Protein AF-A0A3E1EP42-F1 (afdb_monomer_lite)

Structure (mmCIF, N/CA/C/O backbone):
data_AF-A0A3E1EP42-F1
#
_entry.id   AF-A0A3E1EP42-F1
#
loop_
_atom_site.group_PDB
_atom_site.id
_atom_site.type_symbol
_atom_site.label_atom_id
_atom_site.label_alt_id
_atom_site.label_comp_id
_atom_site.label_asym_id
_atom_site.label_entity_id
_atom_site.label_seq_id
_atom_site.pdbx_PDB_ins_code
_atom_site.Cartn_x
_atom_site.Cartn_y
_atom_site.Cartn_z
_atom_site.occupancy
_atom_site.B_iso_or_equiv
_atom_site.auth_seq_id
_atom_site.auth_comp_id
_atom_site.auth_asym_id
_atom_site.auth_atom_id
_atom_site.pdbx_PDB_model_num
ATOM 1 N N . MET A 1 1 ? 51.035 -7.560 15.049 1.00 46.16 1 MET A N 1
ATOM 2 C CA . MET A 1 1 ? 50.254 -6.304 15.004 1.00 46.16 1 MET A CA 1
ATOM 3 C C . MET A 1 1 ? 48.842 -6.643 14.550 1.00 46.16 1 MET A C 1
ATOM 5 O O . MET A 1 1 ? 48.603 -6.719 13.354 1.00 46.16 1 MET A O 1
ATOM 9 N N . ALA A 1 2 ? 47.944 -6.946 15.488 1.00 42.19 2 ALA A N 1
ATOM 10 C CA . ALA A 1 2 ? 46.534 -7.209 15.201 1.00 42.19 2 ALA A CA 1
ATOM 11 C C . ALA A 1 2 ? 45.742 -5.931 15.512 1.00 42.19 2 ALA A C 1
ATOM 13 O O . ALA A 1 2 ? 45.919 -5.364 16.587 1.00 42.19 2 ALA A O 1
ATOM 14 N N . ARG A 1 3 ? 44.945 -5.440 14.558 1.00 44.75 3 ARG A N 1
ATOM 15 C CA .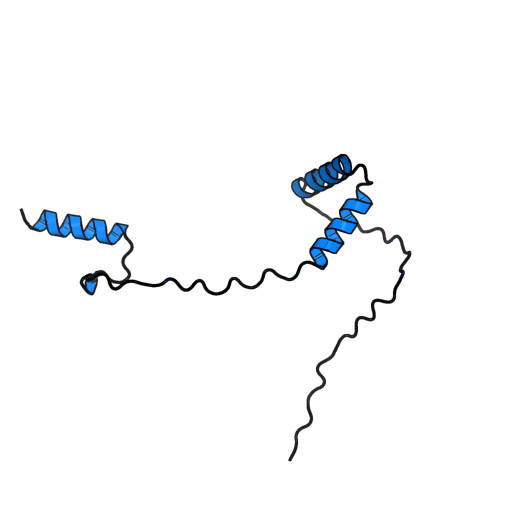 ARG A 1 3 ? 44.018 -4.320 14.765 1.00 44.75 3 ARG A CA 1
ATOM 16 C C . ARG A 1 3 ? 42.643 -4.892 15.101 1.00 44.75 3 ARG A C 1
ATOM 18 O O . ARG A 1 3 ? 42.154 -5.756 14.381 1.00 44.75 3 ARG A O 1
ATOM 25 N N . GLU A 1 4 ? 42.090 -4.428 16.215 1.00 49.03 4 GLU A N 1
ATOM 26 C CA . GLU A 1 4 ? 40.795 -4.821 16.772 1.00 49.03 4 GLU A CA 1
ATOM 27 C C . GLU A 1 4 ? 39.629 -4.482 15.824 1.00 49.03 4 GLU A C 1
ATOM 29 O O . GLU A 1 4 ? 39.695 -3.474 15.110 1.00 49.03 4 GLU A O 1
ATOM 34 N N . PRO A 1 5 ? 38.556 -5.292 15.797 1.00 52.59 5 PRO A N 1
ATOM 35 C CA . PRO A 1 5 ? 37.362 -4.971 15.030 1.00 52.59 5 PRO A CA 1
ATOM 36 C C . PRO A 1 5 ? 36.562 -3.832 15.685 1.00 52.59 5 PRO A C 1
ATOM 38 O O . PRO A 1 5 ? 36.343 -3.800 16.893 1.00 52.59 5 PRO A O 1
ATOM 41 N N . VAL A 1 6 ? 36.112 -2.904 14.840 1.00 61.44 6 VAL A N 1
ATOM 42 C CA . VAL A 1 6 ? 35.252 -1.754 15.161 1.00 61.44 6 VAL A CA 1
ATOM 43 C C . VAL A 1 6 ? 33.861 -2.247 15.596 1.00 61.44 6 VAL A C 1
ATOM 45 O O . VAL A 1 6 ? 33.319 -3.136 14.931 1.00 61.44 6 VAL A O 1
ATOM 48 N N . PRO A 1 7 ? 33.238 -1.690 16.656 1.00 45.75 7 PRO A N 1
ATOM 49 C CA . PRO A 1 7 ? 31.903 -2.104 17.072 1.00 45.75 7 PRO A CA 1
ATOM 50 C C . PRO A 1 7 ? 30.880 -1.726 15.996 1.00 45.75 7 PRO A C 1
ATOM 52 O O . PRO A 1 7 ? 30.577 -0.555 15.774 1.00 45.75 7 PRO A O 1
ATOM 55 N N . THR A 1 8 ? 30.343 -2.738 15.315 1.00 49.84 8 THR A N 1
ATOM 56 C CA . THR A 1 8 ? 29.126 -2.594 14.515 1.00 49.84 8 THR A CA 1
ATOM 57 C C . THR A 1 8 ? 27.980 -2.549 15.509 1.00 49.84 8 THR A C 1
ATOM 59 O O . THR A 1 8 ? 27.687 -3.555 16.148 1.00 49.84 8 THR A O 1
ATOM 62 N N . GLY A 1 9 ? 27.401 -1.366 15.710 1.00 41.97 9 GLY A N 1
ATOM 63 C CA . GLY A 1 9 ? 26.262 -1.192 16.602 1.00 41.97 9 GLY A CA 1
ATOM 64 C C . GLY A 1 9 ? 25.102 -2.073 16.152 1.00 41.97 9 GLY A C 1
ATOM 65 O O . GLY A 1 9 ? 24.426 -1.759 15.176 1.00 41.97 9 GLY A O 1
ATOM 66 N N . SER A 1 10 ? 24.883 -3.179 16.855 1.00 43.03 10 SER A N 1
ATOM 67 C CA . SER A 1 10 ? 23.627 -3.909 16.829 1.00 43.03 10 SER A CA 1
ATOM 68 C C . SER A 1 10 ? 22.640 -3.123 17.681 1.00 43.03 10 SER A C 1
ATOM 70 O O . SER A 1 10 ? 22.784 -3.025 18.900 1.00 43.03 10 SER A O 1
ATOM 72 N N . VAL A 1 11 ? 21.650 -2.510 17.036 1.00 39.09 11 VAL A N 1
ATOM 73 C CA . VAL A 1 11 ? 20.476 -2.025 17.756 1.00 39.09 11 VAL A CA 1
ATOM 74 C C . VAL A 1 11 ? 19.622 -3.257 18.028 1.00 39.09 11 VAL A C 1
ATOM 76 O O . VAL A 1 11 ? 18.834 -3.673 17.181 1.00 39.09 11 VAL A O 1
ATOM 79 N N . ASP A 1 12 ? 19.831 -3.875 19.187 1.00 30.64 12 ASP A N 1
ATOM 80 C CA . ASP A 1 12 ? 18.884 -4.831 19.750 1.00 30.64 12 ASP A CA 1
ATOM 81 C C . ASP A 1 12 ? 17.597 -4.068 20.080 1.00 30.64 12 ASP A C 1
ATOM 83 O O . ASP A 1 12 ? 17.439 -3.470 21.145 1.00 30.64 12 ASP A O 1
ATOM 87 N N . LEU A 1 13 ? 16.675 -4.036 19.120 1.00 33.25 13 LEU A N 1
ATOM 88 C CA . LEU A 1 13 ? 15.290 -3.674 19.380 1.00 33.25 13 LEU A CA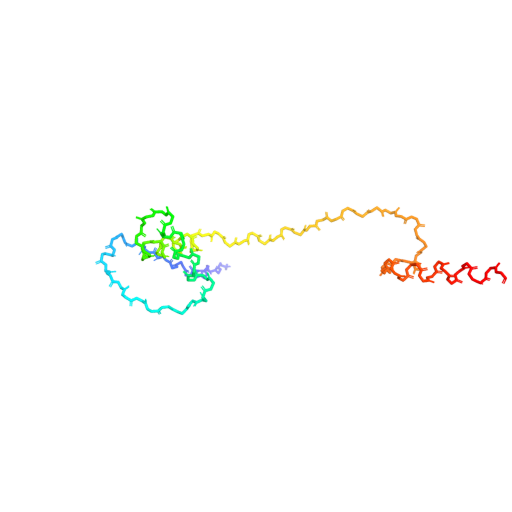 1
ATOM 89 C C . LEU A 1 13 ? 14.638 -4.869 20.069 1.00 33.25 13 LEU A C 1
ATOM 91 O O . LEU A 1 13 ? 14.035 -5.735 19.437 1.00 33.25 13 LEU A O 1
ATOM 95 N N . ILE A 1 14 ? 14.784 -4.900 21.392 1.00 35.62 14 ILE A N 1
ATOM 96 C CA . ILE A 1 14 ? 13.923 -5.682 22.270 1.00 35.62 14 ILE A CA 1
ATOM 97 C C . ILE A 1 14 ? 12.515 -5.104 22.093 1.00 35.62 14 ILE A C 1
ATOM 99 O O . ILE A 1 14 ? 12.153 -4.096 22.700 1.00 35.62 14 ILE A O 1
ATOM 103 N N . PHE A 1 15 ? 11.733 -5.707 21.199 1.00 35.03 15 PHE A N 1
ATOM 104 C CA . PHE A 1 15 ? 10.292 -5.504 21.148 1.00 35.03 15 PHE A CA 1
ATOM 105 C C . PHE A 1 15 ? 9.698 -6.258 22.328 1.00 35.03 15 PHE A C 1
ATOM 107 O O . PHE A 1 15 ? 9.289 -7.414 22.215 1.00 35.03 15 PHE A O 1
ATOM 114 N N . ASP A 1 16 ? 9.731 -5.600 23.483 1.00 33.03 16 ASP A N 1
ATOM 115 C CA . ASP A 1 16 ? 9.024 -6.072 24.656 1.00 33.03 16 ASP A CA 1
ATOM 116 C C . ASP A 1 16 ? 7.526 -6.151 24.334 1.00 33.03 16 ASP A C 1
ATOM 118 O O . ASP A 1 16 ? 6.922 -5.258 23.727 1.00 33.03 16 ASP A O 1
ATOM 122 N N . LEU A 1 17 ? 6.971 -7.307 24.670 1.00 46.56 17 LEU A N 1
ATOM 123 C CA . LEU A 1 17 ? 5.614 -7.730 24.386 1.00 46.56 17 LEU A CA 1
ATOM 124 C C . LEU A 1 17 ? 4.605 -6.868 25.170 1.00 46.56 17 LEU A C 1
ATOM 126 O O . LEU A 1 17 ? 4.796 -6.587 26.346 1.00 46.56 17 LEU A O 1
ATOM 130 N N . HIS A 1 18 ? 3.465 -6.575 24.534 1.00 46.19 18 HIS A N 1
ATOM 131 C CA . HIS A 1 18 ? 2.255 -5.960 25.109 1.00 46.19 18 HIS A CA 1
ATOM 132 C C . HIS A 1 18 ? 2.366 -4.488 25.537 1.00 46.19 18 HIS A C 1
ATOM 134 O O . HIS A 1 18 ? 2.309 -4.147 26.716 1.00 46.19 18 HIS A O 1
ATOM 140 N N . HIS A 1 19 ? 2.374 -3.585 24.554 1.00 44.41 19 HIS A N 1
ATOM 141 C CA . HIS A 1 19 ? 1.957 -2.204 24.788 1.00 44.41 19 HIS A CA 1
ATOM 142 C C . HIS A 1 19 ? 0.448 -2.083 24.522 1.00 44.41 19 HIS A C 1
ATOM 144 O O . HIS A 1 19 ? 0.020 -1.804 23.403 1.00 44.41 19 HIS A O 1
ATOM 150 N N . ASP A 1 20 ? -0.362 -2.303 25.560 1.00 48.81 20 ASP A N 1
ATOM 151 C CA . ASP A 1 20 ? -1.782 -1.911 25.609 1.00 48.81 20 ASP A CA 1
ATOM 152 C C . ASP A 1 20 ? -1.881 -0.381 25.785 1.00 48.81 20 ASP A C 1
ATOM 154 O O . ASP A 1 20 ? -2.473 0.141 26.724 1.00 48.81 20 ASP A O 1
ATOM 158 N N . ALA A 1 21 ? -1.188 0.370 24.925 1.00 51.66 21 ALA A N 1
ATOM 159 C CA . ALA A 1 21 ? -1.345 1.811 24.850 1.00 51.66 21 ALA A CA 1
ATOM 160 C C . ALA A 1 21 ? -2.014 2.144 23.527 1.00 51.66 21 ALA A C 1
ATOM 162 O O . ALA A 1 21 ? -1.443 1.998 22.442 1.00 51.66 21 ALA A O 1
ATOM 163 N N . ASP A 1 22 ? -3.250 2.611 23.639 1.00 66.56 22 ASP A N 1
ATOM 164 C CA . ASP A 1 22 ? -3.995 3.212 22.549 1.00 66.56 22 ASP A CA 1
A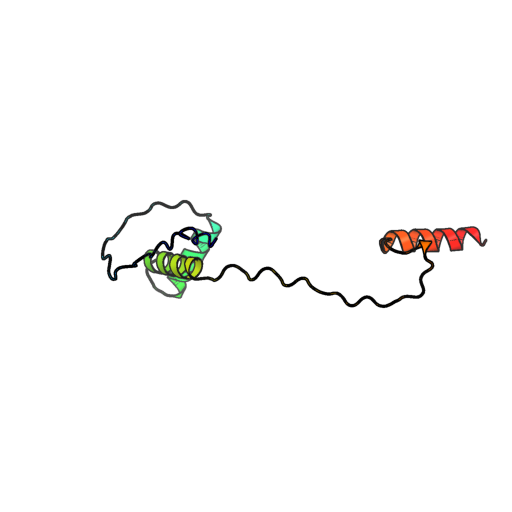TOM 165 C C . ASP A 1 22 ? -3.337 4.543 22.164 1.00 66.56 22 ASP A C 1
ATOM 167 O O . ASP A 1 22 ? -3.718 5.618 22.628 1.00 66.56 22 ASP A O 1
ATOM 171 N N . VAL A 1 23 ? -2.279 4.488 21.357 1.00 75.75 23 VAL A N 1
ATOM 172 C CA . VAL A 1 23 ? -1.651 5.705 20.846 1.00 75.75 23 VAL A CA 1
ATOM 173 C C . VAL A 1 23 ? -2.504 6.232 19.698 1.00 75.75 23 VAL A C 1
ATOM 175 O O . VAL A 1 23 ? -2.638 5.603 18.647 1.00 75.75 23 VAL A O 1
ATOM 178 N N . ARG A 1 24 ? -3.083 7.420 19.888 1.00 80.31 24 ARG A N 1
ATOM 179 C CA . ARG A 1 24 ? -3.809 8.122 18.830 1.00 80.31 24 ARG A CA 1
ATOM 180 C C . ARG A 1 24 ? -2.817 8.771 17.870 1.00 80.31 24 ARG A C 1
ATOM 182 O O . ARG A 1 24 ? -2.190 9.775 18.201 1.00 80.31 24 ARG A O 1
ATOM 189 N N . THR A 1 25 ? -2.739 8.244 16.655 1.00 83.44 25 THR A N 1
ATOM 190 C CA . THR A 1 25 ? -1.924 8.817 15.578 1.00 83.44 25 THR A CA 1
ATOM 191 C C . THR A 1 25 ? -2.819 9.428 14.504 1.00 83.44 25 THR A C 1
ATOM 193 O O . THR A 1 25 ? -3.754 8.789 14.024 1.00 83.44 25 THR A O 1
ATOM 196 N N . THR A 1 26 ? -2.523 10.665 14.105 1.00 88.62 26 THR A N 1
ATOM 197 C CA . THR A 1 26 ? -3.115 11.282 12.912 1.00 88.62 26 THR A CA 1
ATOM 198 C C . THR A 1 26 ? -2.154 11.078 11.751 1.00 88.62 26 THR A C 1
ATOM 200 O O . THR A 1 26 ? -1.017 11.538 11.807 1.00 88.62 26 THR A O 1
ATOM 203 N N . ILE A 1 27 ? -2.609 10.398 10.704 1.00 87.31 27 ILE A N 1
ATOM 204 C CA . ILE A 1 27 ? -1.844 10.174 9.476 1.00 87.31 27 ILE A CA 1
ATOM 205 C C . ILE A 1 27 ? -2.577 10.814 8.301 1.00 87.31 27 ILE A C 1
ATOM 207 O O . ILE A 1 27 ? -3.807 10.839 8.275 1.00 87.31 27 ILE A O 1
ATOM 211 N N . ASN A 1 28 ? -1.824 11.328 7.333 1.00 92.94 28 ASN A N 1
ATOM 212 C CA . ASN A 1 28 ? -2.384 11.800 6.073 1.00 92.94 28 ASN A CA 1
ATOM 213 C C . ASN A 1 28 ? -2.250 10.682 5.031 1.00 92.94 28 ASN A C 1
ATOM 215 O O . ASN A 1 28 ? -1.162 10.132 4.862 1.00 92.94 28 ASN A O 1
ATOM 219 N N . ILE A 1 29 ? -3.349 10.320 4.373 1.00 92.25 29 ILE A N 1
ATOM 220 C CA . ILE A 1 29 ? -3.402 9.260 3.360 1.00 92.25 29 ILE A CA 1
ATOM 221 C C . ILE A 1 29 ? -4.227 9.740 2.170 1.00 92.25 29 ILE A C 1
ATOM 223 O O . ILE A 1 29 ? -5.093 10.598 2.318 1.00 92.25 29 ILE A O 1
ATOM 227 N N . SER A 1 30 ? -3.973 9.178 0.990 1.00 95.31 30 SER A N 1
ATOM 228 C CA . SER A 1 30 ? -4.752 9.520 -0.200 1.00 95.31 30 SER A CA 1
ATOM 229 C C . SER A 1 30 ? -6.195 9.015 -0.098 1.00 95.31 30 SER A C 1
ATOM 231 O O . SER A 1 30 ? -6.466 7.969 0.501 1.00 95.31 30 SER A O 1
ATOM 233 N N . ASP A 1 31 ? -7.122 9.719 -0.753 1.00 93.38 31 ASP A N 1
ATOM 234 C CA . ASP A 1 31 ? -8.538 9.331 -0.813 1.00 93.38 31 ASP A CA 1
ATOM 235 C C . ASP A 1 31 ? -8.750 7.934 -1.411 1.00 93.38 31 ASP A C 1
ATOM 237 O O . ASP A 1 31 ? -9.669 7.211 -1.014 1.00 93.38 31 ASP A O 1
ATOM 241 N N . ALA A 1 32 ? -7.877 7.527 -2.336 1.00 94.44 32 ALA A N 1
ATOM 242 C CA . ALA A 1 32 ? -7.902 6.197 -2.934 1.00 94.44 32 ALA A CA 1
ATOM 243 C C . ALA A 1 32 ? -7.645 5.103 -1.883 1.00 94.44 32 ALA A C 1
ATOM 245 O O . ALA A 1 32 ? -8.441 4.172 -1.760 1.00 94.44 32 ALA A O 1
ATOM 246 N N . ILE A 1 33 ? -6.592 5.257 -1.071 1.00 94.00 33 ILE A N 1
ATOM 247 C CA . ILE A 1 33 ? -6.249 4.306 -0.001 1.00 94.00 33 ILE A CA 1
ATOM 248 C C . ILE A 1 33 ? -7.339 4.303 1.073 1.00 94.00 33 ILE A C 1
ATOM 250 O O . ILE A 1 33 ? -7.753 3.241 1.538 1.00 94.00 33 ILE A O 1
ATOM 254 N N . LEU A 1 34 ? -7.846 5.481 1.449 1.00 94.00 34 LEU A N 1
ATOM 255 C CA . LEU A 1 34 ? -8.938 5.591 2.414 1.00 94.00 34 LEU A CA 1
ATOM 256 C C . LEU A 1 34 ? -10.183 4.827 1.939 1.00 94.00 34 LEU A C 1
ATOM 258 O O . LEU A 1 34 ? -10.780 4.076 2.714 1.00 94.00 34 LEU A O 1
ATOM 262 N N . SER A 1 35 ? -10.562 4.996 0.672 1.00 95.25 35 SER A N 1
ATOM 263 C CA . SER A 1 35 ? -11.718 4.322 0.074 1.00 95.25 35 SER A CA 1
ATOM 264 C C . SER A 1 35 ? -11.542 2.806 0.062 1.00 95.25 35 SER A C 1
ATOM 266 O O . SER A 1 35 ? -12.448 2.075 0.464 1.00 95.25 35 SER A O 1
ATOM 268 N N . GLU A 1 36 ? -10.355 2.329 -0.312 1.00 96.00 36 GLU A N 1
ATOM 269 C CA . GLU A 1 36 ? -10.038 0.903 -0.327 1.00 96.00 36 GLU A CA 1
ATOM 270 C C . GLU A 1 36 ? -10.078 0.286 1.079 1.00 96.00 36 GLU A C 1
ATOM 272 O O . GLU A 1 36 ? -10.687 -0.765 1.285 1.00 96.00 36 GLU A O 1
ATOM 277 N N . LEU A 1 37 ? -9.490 0.949 2.077 1.00 95.00 37 LEU A N 1
ATOM 278 C CA . LEU A 1 37 ? -9.506 0.473 3.461 1.00 95.00 37 LEU A CA 1
ATOM 279 C C . LEU A 1 37 ? -10.928 0.415 4.035 1.00 95.00 37 LEU A C 1
ATOM 281 O O . LEU A 1 37 ? -11.271 -0.536 4.742 1.00 95.00 37 LEU A O 1
ATOM 285 N N . ARG A 1 38 ? -11.780 1.399 3.713 1.00 94.44 38 ARG A N 1
ATOM 286 C CA . ARG A 1 38 ? -13.198 1.391 4.115 1.00 94.44 38 ARG A CA 1
ATOM 287 C C . ARG A 1 38 ? -13.961 0.251 3.456 1.00 94.44 38 ARG A C 1
ATOM 289 O O . ARG A 1 38 ? -14.759 -0.406 4.125 1.00 94.44 38 ARG A O 1
ATOM 296 N N . GLU A 1 39 ? -13.692 -0.015 2.183 1.00 96.81 39 GLU A N 1
ATOM 297 C CA . GLU A 1 39 ? -14.308 -1.131 1.475 1.00 96.81 39 GLU A CA 1
ATOM 298 C C . GLU A 1 39 ? -13.884 -2.478 2.071 1.00 96.81 39 GLU A C 1
ATOM 300 O O . GLU A 1 39 ? -14.736 -3.311 2.384 1.00 96.81 39 GLU A O 1
ATOM 305 N N . ARG A 1 40 ? -12.588 -2.665 2.345 1.00 95.12 40 ARG A N 1
ATOM 306 C CA . ARG A 1 40 ? -12.067 -3.866 3.019 1.00 95.12 40 ARG A CA 1
ATOM 307 C C . ARG A 1 40 ? -12.691 -4.065 4.405 1.00 95.12 40 ARG A C 1
ATOM 309 O O . ARG A 1 40 ? -13.048 -5.189 4.759 1.00 95.12 40 ARG A O 1
ATOM 316 N N . ALA A 1 41 ? -12.877 -2.991 5.172 1.00 96.06 41 ALA A N 1
ATOM 317 C CA . ALA A 1 41 ? -13.563 -3.036 6.465 1.00 96.06 41 ALA A CA 1
ATOM 318 C C . ALA A 1 41 ? -15.029 -3.463 6.340 1.00 96.06 41 ALA A C 1
ATOM 320 O O . ALA A 1 41 ? -15.487 -4.327 7.093 1.00 96.06 41 ALA A O 1
ATOM 321 N N . ARG A 1 42 ? -15.745 -2.935 5.340 1.00 95.81 42 ARG A N 1
ATOM 322 C CA . ARG A 1 42 ? -17.130 -3.318 5.040 1.00 95.81 42 ARG A CA 1
ATOM 323 C C . ARG A 1 42 ? -17.241 -4.793 4.651 1.00 95.81 42 ARG A C 1
ATOM 325 O O . ARG A 1 42 ? -18.087 -5.498 5.197 1.00 95.81 42 ARG A O 1
ATOM 332 N N . GLN A 1 43 ? -16.370 -5.267 3.761 1.00 96.50 43 GLN A N 1
ATOM 333 C CA . GLN A 1 43 ? -16.354 -6.659 3.297 1.00 96.50 43 GLN A CA 1
ATOM 334 C C . GLN A 1 43 ? -16.060 -7.642 4.432 1.00 96.50 43 GLN A C 1
ATOM 336 O O . GLN A 1 43 ? -16.723 -8.671 4.549 1.00 96.50 43 GLN A O 1
ATOM 341 N N . ARG A 1 44 ? -15.103 -7.306 5.305 1.00 93.69 44 ARG A N 1
ATOM 342 C CA . ARG A 1 44 ? -14.719 -8.145 6.449 1.00 93.69 44 ARG A CA 1
ATOM 343 C C . ARG A 1 44 ? -15.613 -7.961 7.678 1.00 93.69 44 ARG A C 1
ATOM 345 O O . ARG A 1 44 ? -15.438 -8.695 8.643 1.00 93.69 44 ARG A O 1
ATOM 352 N N . ARG A 1 45 ? -16.555 -7.005 7.657 1.00 94.94 45 ARG A N 1
ATOM 353 C CA . ARG A 1 45 ? -17.420 -6.617 8.792 1.00 94.94 45 ARG A CA 1
ATOM 354 C C . ARG A 1 45 ? -16.632 -6.337 10.078 1.00 94.94 45 ARG A C 1
ATOM 356 O O . ARG A 1 45 ? -17.064 -6.688 11.171 1.00 94.94 45 ARG A O 1
ATOM 363 N N . ARG A 1 46 ? -15.468 -5.707 9.932 1.00 94.81 46 ARG A N 1
ATOM 364 C CA . ARG A 1 46 ? -14.558 -5.355 11.030 1.00 94.81 46 ARG A CA 1
ATOM 365 C C . ARG A 1 46 ? -14.401 -3.840 11.116 1.00 94.81 46 ARG A C 1
ATOM 367 O O . ARG A 1 46 ? -14.575 -3.158 10.103 1.00 94.81 46 ARG A O 1
ATOM 374 N N . PRO A 1 47 ? -14.090 -3.286 12.296 1.00 92.44 47 PRO A N 1
ATOM 375 C CA . PRO A 1 47 ? -13.923 -1.849 12.436 1.00 92.44 47 PRO A CA 1
ATOM 376 C C . PRO A 1 47 ? -12.740 -1.356 11.595 1.00 92.44 47 PRO A C 1
ATOM 378 O O . PRO A 1 47 ? -11.690 -1.993 11.517 1.00 92.44 47 PRO A O 1
ATOM 381 N N . PHE A 1 48 ? -12.906 -0.180 10.985 1.00 89.75 48 PHE A N 1
ATOM 382 C CA . PHE A 1 48 ? -11.906 0.434 10.105 1.00 89.75 48 PHE A CA 1
ATOM 383 C C . PHE A 1 48 ? -10.514 0.514 10.747 1.00 89.75 48 PHE A C 1
ATOM 385 O O . PHE A 1 48 ? -9.516 0.239 10.090 1.00 89.75 48 PHE A O 1
ATOM 392 N N . ARG A 1 49 ? -10.457 0.840 12.044 1.00 89.62 49 ARG A N 1
ATOM 393 C CA . ARG A 1 49 ? -9.211 0.933 12.810 1.00 89.62 49 ARG A CA 1
ATOM 394 C C . ARG A 1 49 ? -8.424 -0.379 12.812 1.00 89.62 49 ARG A C 1
ATOM 396 O O . ARG A 1 49 ? -7.219 -0.349 12.591 1.00 89.62 49 ARG A O 1
ATOM 403 N N . GLU A 1 50 ? -9.090 -1.509 13.041 1.00 90.75 50 GLU A N 1
ATOM 404 C CA . GLU A 1 50 ? -8.426 -2.815 13.038 1.00 90.75 50 GLU A CA 1
ATOM 405 C C . GLU A 1 50 ? -7.852 -3.142 11.661 1.00 90.75 50 GLU A C 1
ATOM 407 O O . GLU A 1 50 ? -6.718 -3.595 11.562 1.00 90.75 50 GLU A O 1
ATOM 412 N N . ILE A 1 51 ? -8.612 -2.869 10.595 1.00 93.44 51 ILE A N 1
ATOM 413 C CA . ILE A 1 51 ? -8.153 -3.094 9.220 1.00 93.44 51 ILE A CA 1
ATOM 414 C C . ILE A 1 51 ? -6.970 -2.192 8.875 1.00 93.44 51 ILE A C 1
ATOM 416 O O . ILE A 1 51 ? -6.023 -2.650 8.237 1.00 93.44 51 ILE A O 1
ATOM 420 N N . LEU A 1 52 ? -7.001 -0.928 9.301 1.00 91.38 52 LEU A N 1
ATOM 421 C CA . LEU A 1 52 ? -5.890 0.002 9.121 1.00 91.38 52 LEU A CA 1
ATOM 422 C C . LEU A 1 52 ? -4.632 -0.511 9.833 1.00 91.38 52 LEU A C 1
ATOM 424 O O . LEU A 1 52 ? -3.574 -0.587 9.214 1.00 91.38 52 LEU A O 1
ATOM 428 N N . GLN A 1 53 ? -4.752 -0.904 11.101 1.00 90.94 53 GLN A N 1
ATOM 429 C CA . GLN A 1 53 ? -3.631 -1.407 11.891 1.00 90.94 53 GLN A CA 1
ATOM 430 C C . GLN A 1 53 ? -3.055 -2.705 11.312 1.00 90.94 53 GLN A C 1
ATOM 432 O O . GLN A 1 53 ? -1.844 -2.800 11.132 1.00 90.94 53 GLN A O 1
ATOM 437 N N . GLU A 1 54 ? -3.910 -3.664 10.947 1.00 91.75 54 GLU A N 1
ATOM 438 C CA . GLU A 1 54 ? -3.508 -4.903 10.269 1.00 91.75 54 GLU A CA 1
ATOM 439 C C . GLU A 1 54 ? -2.782 -4.598 8.951 1.00 91.75 54 GLU A C 1
ATOM 441 O O . GLU A 1 54 ? -1.723 -5.155 8.675 1.00 91.75 54 GLU A O 1
ATOM 446 N N . THR A 1 55 ? -3.307 -3.667 8.150 1.00 93.38 55 THR A N 1
ATOM 447 C CA . THR A 1 55 ? -2.698 -3.300 6.863 1.00 93.38 55 THR A CA 1
ATOM 448 C C . THR A 1 55 ? -1.324 -2.660 7.055 1.00 93.38 55 THR A C 1
ATOM 450 O O . THR A 1 55 ? -0.395 -2.989 6.320 1.00 93.38 55 THR A O 1
ATOM 453 N N . ILE A 1 56 ? -1.168 -1.785 8.054 1.00 91.69 56 ILE A N 1
ATOM 454 C CA . ILE A 1 56 ? 0.129 -1.187 8.394 1.00 91.69 56 ILE A CA 1
ATOM 455 C C . ILE A 1 56 ? 1.112 -2.272 8.847 1.00 91.69 56 ILE A C 1
ATOM 457 O O . ILE A 1 56 ? 2.240 -2.301 8.368 1.00 91.69 56 ILE A O 1
ATOM 461 N N . GLN A 1 57 ? 0.690 -3.196 9.713 1.00 90.38 57 GLN A N 1
ATOM 462 C CA . GLN A 1 57 ? 1.540 -4.298 10.177 1.00 90.38 57 GLN A CA 1
ATOM 463 C C . GLN A 1 57 ? 2.011 -5.190 9.024 1.00 90.38 57 GLN A C 1
ATOM 465 O O . GLN A 1 57 ? 3.194 -5.523 8.953 1.00 90.38 57 GLN A O 1
ATOM 470 N N . LEU A 1 58 ? 1.113 -5.529 8.094 1.00 90.81 58 LEU A N 1
ATOM 471 C CA . LEU A 1 58 ? 1.447 -6.293 6.891 1.00 90.81 58 LEU A CA 1
ATOM 472 C C . LEU A 1 58 ? 2.418 -5.529 5.985 1.00 90.81 58 LEU A C 1
ATOM 474 O O . LEU A 1 58 ? 3.379 -6.115 5.497 1.00 90.81 58 LEU A O 1
ATOM 478 N N . GLY A 1 59 ? 2.200 -4.226 5.791 1.00 89.56 59 GLY A N 1
ATOM 479 C CA . GLY A 1 59 ? 3.082 -3.376 4.990 1.00 89.56 59 GLY A CA 1
ATOM 480 C C . GLY A 1 59 ? 4.481 -3.223 5.590 1.00 89.56 59 GLY A C 1
ATOM 481 O O . GLY A 1 59 ? 5.459 -3.233 4.852 1.00 89.56 59 GLY A O 1
ATOM 482 N N . LEU A 1 60 ? 4.587 -3.137 6.919 1.00 89.44 60 LEU A N 1
ATOM 483 C CA . LEU A 1 60 ? 5.870 -3.058 7.628 1.00 89.44 60 LEU A CA 1
ATOM 484 C C . LEU A 1 60 ? 6.604 -4.403 7.690 1.00 89.44 60 LEU A C 1
ATOM 486 O O . LEU A 1 60 ? 7.826 -4.426 7.786 1.00 89.44 60 LEU A O 1
ATOM 490 N N . SER A 1 61 ? 5.863 -5.511 7.642 1.00 88.75 61 SER A N 1
ATOM 491 C CA . SER A 1 61 ? 6.420 -6.870 7.657 1.00 88.75 61 SER A CA 1
ATOM 492 C C . SER A 1 61 ? 6.771 -7.382 6.259 1.00 88.75 61 SER A C 1
ATOM 494 O O . SER A 1 61 ? 7.421 -8.420 6.131 1.00 88.75 61 SER A O 1
ATOM 496 N N . ALA A 1 62 ? 6.327 -6.693 5.204 1.00 86.31 62 ALA A N 1
ATOM 497 C CA . ALA A 1 62 ? 6.647 -7.062 3.838 1.00 86.31 62 ALA A CA 1
ATOM 498 C C . ALA A 1 62 ? 8.162 -6.908 3.617 1.00 86.31 62 ALA A C 1
ATOM 500 O O . ALA A 1 62 ? 8.699 -5.817 3.833 1.00 86.31 62 ALA A O 1
ATOM 501 N N . PRO A 1 63 ? 8.873 -7.970 3.186 1.00 80.81 63 PRO A N 1
ATOM 502 C CA . PRO A 1 63 ? 10.261 -7.817 2.791 1.00 80.81 63 PRO A CA 1
ATOM 503 C C . PRO A 1 63 ? 10.331 -6.789 1.653 1.00 80.81 63 PRO A C 1
ATOM 505 O O . PRO A 1 63 ? 9.410 -6.736 0.827 1.00 80.81 63 PRO A O 1
ATOM 508 N N . PRO A 1 64 ? 11.397 -5.969 1.588 1.00 76.88 64 PRO A N 1
ATOM 509 C CA . PRO A 1 64 ? 11.569 -5.059 0.467 1.00 76.88 64 PRO A CA 1
ATOM 510 C C . PRO A 1 64 ? 11.487 -5.872 -0.829 1.00 76.88 64 PRO A C 1
ATOM 512 O O . PRO A 1 64 ? 11.965 -7.015 -0.845 1.00 76.88 64 PRO A O 1
ATOM 515 N N . PRO A 1 65 ? 10.874 -5.326 -1.898 1.00 73.94 65 PRO A N 1
ATOM 516 C CA . PRO A 1 65 ? 10.829 -6.023 -3.173 1.00 73.94 65 PRO A CA 1
ATOM 517 C C . PRO A 1 65 ? 12.255 -6.452 -3.505 1.00 73.94 65 PRO A C 1
ATOM 519 O O . PRO A 1 65 ? 13.172 -5.626 -3.498 1.00 73.94 65 PRO A O 1
ATOM 522 N N . SER A 1 66 ? 12.456 -7.761 -3.689 1.00 71.44 66 SER A N 1
ATOM 523 C CA . SER A 1 66 ? 13.765 -8.286 -4.056 1.00 71.44 66 SER A CA 1
ATOM 524 C C . SER A 1 66 ? 14.189 -7.530 -5.302 1.00 71.44 66 SER A C 1
ATOM 526 O O . SER A 1 66 ? 13.461 -7.592 -6.294 1.00 71.44 66 SER A O 1
ATOM 528 N N . CYS A 1 67 ? 15.299 -6.789 -5.217 1.00 61.38 67 CYS A N 1
ATOM 529 C CA . CYS A 1 67 ? 15.886 -6.079 -6.348 1.00 61.38 67 CYS A CA 1
ATOM 530 C C . CYS A 1 67 ? 15.785 -7.001 -7.564 1.00 61.38 67 CYS A C 1
ATOM 532 O O . CYS A 1 67 ? 16.303 -8.121 -7.499 1.00 61.38 67 CYS A O 1
ATOM 534 N N . GLU A 1 68 ? 15.019 -6.586 -8.578 1.00 64.12 68 GLU A N 1
ATOM 535 C CA . GLU A 1 68 ? 14.737 -7.402 -9.755 1.00 64.12 68 GLU A CA 1
ATOM 536 C C . GLU A 1 68 ? 16.066 -7.968 -10.242 1.00 64.12 68 GLU A C 1
ATOM 538 O O . GLU A 1 68 ? 16.997 -7.218 -10.549 1.00 64.12 68 GLU A O 1
ATOM 543 N N . GLN A 1 69 ? 16.207 -9.296 -10.200 1.00 66.50 69 GLN A N 1
ATOM 544 C CA . GLN A 1 69 ? 17.430 -9.918 -10.682 1.00 66.50 69 GLN A CA 1
ATOM 545 C C . GLN A 1 69 ? 17.635 -9.429 -12.117 1.00 66.50 69 GLN A C 1
ATOM 547 O O . GLN A 1 69 ? 16.670 -9.440 -12.886 1.00 66.50 69 GLN A O 1
ATOM 552 N N . PRO A 1 70 ? 18.844 -8.972 -12.487 1.00 70.56 70 PRO A N 1
ATOM 553 C CA . PRO A 1 70 ? 19.073 -8.431 -13.814 1.00 70.56 70 PRO A CA 1
ATOM 554 C C . PRO A 1 70 ? 18.631 -9.462 -14.852 1.00 70.56 70 PRO A C 1
ATOM 556 O O . PRO A 1 70 ? 19.192 -10.559 -14.928 1.00 70.56 70 PRO A O 1
ATOM 559 N N . VAL A 1 71 ? 17.595 -9.116 -15.620 1.00 73.88 71 VAL A N 1
ATOM 560 C CA . VAL A 1 71 ? 17.035 -9.985 -16.654 1.00 73.88 71 VAL A CA 1
ATOM 561 C C . VAL A 1 71 ? 18.109 -10.173 -17.719 1.00 73.88 71 VAL A C 1
ATOM 563 O O . VAL A 1 71 ? 18.449 -9.249 -18.458 1.00 73.88 71 VAL A O 1
ATOM 566 N N . ARG A 1 72 ? 18.685 -11.376 -17.779 1.00 73.56 72 ARG A N 1
ATOM 567 C CA . ARG A 1 72 ? 19.633 -11.747 -18.830 1.00 73.56 72 ARG A CA 1
ATOM 568 C C . ARG A 1 72 ? 18.845 -12.132 -20.073 1.00 73.56 72 ARG A C 1
ATOM 570 O O . ARG A 1 72 ? 18.180 -13.162 -20.094 1.00 73.56 72 ARG A O 1
ATOM 577 N N . ILE A 1 73 ? 18.912 -11.286 -21.094 1.00 79.81 73 ILE A N 1
ATOM 578 C CA . ILE A 1 73 ? 18.319 -11.558 -22.402 1.00 79.81 73 ILE A CA 1
ATOM 579 C C . ILE A 1 73 ? 19.368 -12.282 -23.250 1.00 79.81 73 ILE A C 1
ATOM 581 O O . ILE A 1 73 ? 20.432 -11.730 -23.534 1.00 79.81 73 ILE A O 1
ATOM 585 N N . GLU A 1 74 ? 19.065 -13.514 -23.653 1.00 74.94 74 GLU A N 1
ATOM 586 C CA . GLU A 1 74 ? 19.871 -14.268 -24.615 1.00 74.94 74 GLU A CA 1
ATOM 587 C C . GLU A 1 74 ? 19.822 -13.564 -25.977 1.00 74.94 74 GLU A C 1
ATOM 589 O O . GLU A 1 74 ? 18.760 -13.412 -26.584 1.00 74.94 74 GLU A O 1
ATOM 594 N N . THR A 1 75 ? 20.977 -13.097 -26.456 1.00 74.62 75 THR A N 1
ATOM 595 C CA . THR A 1 75 ? 21.080 -12.438 -27.764 1.00 74.62 75 THR A CA 1
ATOM 596 C C . THR A 1 75 ? 21.532 -13.443 -28.815 1.00 74.62 75 THR A C 1
ATOM 598 O O . THR A 1 75 ? 22.547 -14.121 -28.663 1.00 74.62 75 THR A O 1
ATOM 601 N N . TYR A 1 76 ? 20.790 -13.530 -29.916 1.00 70.38 76 TYR A N 1
ATOM 602 C CA . TYR A 1 76 ? 21.169 -14.357 -31.056 1.00 70.38 76 TYR A CA 1
ATOM 603 C C . TYR A 1 76 ? 21.991 -13.529 -32.039 1.00 70.38 76 TYR A C 1
ATOM 605 O O . TYR A 1 76 ? 21.640 -12.393 -32.366 1.00 70.38 76 TYR A O 1
ATOM 613 N N . ARG A 1 77 ? 23.090 -14.103 -32.545 1.00 65.38 77 ARG A N 1
ATOM 614 C CA . ARG A 1 77 ? 23.861 -13.488 -33.631 1.00 65.38 77 ARG A CA 1
ATOM 615 C C . ARG A 1 77 ? 23.046 -13.545 -34.917 1.00 65.38 77 ARG A C 1
ATOM 617 O O . ARG A 1 77 ? 23.143 -14.496 -35.685 1.00 65.38 77 ARG A O 1
ATOM 624 N N . VAL A 1 78 ? 22.271 -12.502 -35.166 1.00 63.53 78 VAL A N 1
ATOM 625 C CA . VAL A 1 78 ? 21.767 -12.207 -36.503 1.00 63.53 78 VAL A CA 1
ATOM 626 C C . VAL A 1 78 ? 22.954 -11.738 -37.349 1.00 63.53 78 VAL A C 1
ATOM 628 O O . VAL A 1 78 ? 23.769 -10.940 -36.885 1.00 63.53 78 VAL A O 1
ATOM 631 N N .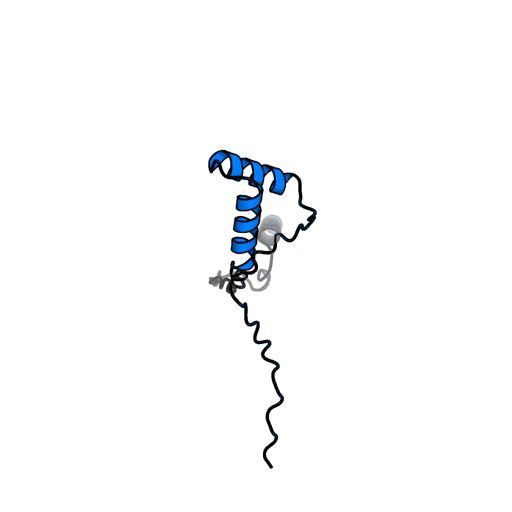 GLY A 1 79 ? 23.115 -12.273 -38.561 1.00 64.94 79 GLY A N 1
ATOM 632 C CA . GLY A 1 79 ? 24.209 -11.950 -39.490 1.00 64.94 79 GLY A CA 1
ATOM 633 C C . GLY A 1 79 ? 24.123 -10.535 -40.074 1.00 64.94 79 GLY A C 1
ATOM 634 O O . GLY A 1 79 ? 24.312 -10.348 -41.271 1.00 64.94 79 GLY A O 1
ATOM 635 N N . ILE A 1 80 ? 23.786 -9.543 -39.250 1.00 65.25 80 ILE A N 1
ATOM 636 C CA . ILE A 1 80 ? 23.670 -8.141 -39.637 1.00 65.25 80 ILE A CA 1
ATOM 637 C C . ILE A 1 80 ? 25.063 -7.562 -39.892 1.00 65.25 80 ILE A C 1
ATOM 639 O O . ILE A 1 80 ? 26.008 -7.831 -39.138 1.00 65.25 80 ILE A O 1
ATOM 643 N N . LYS A 1 81 ?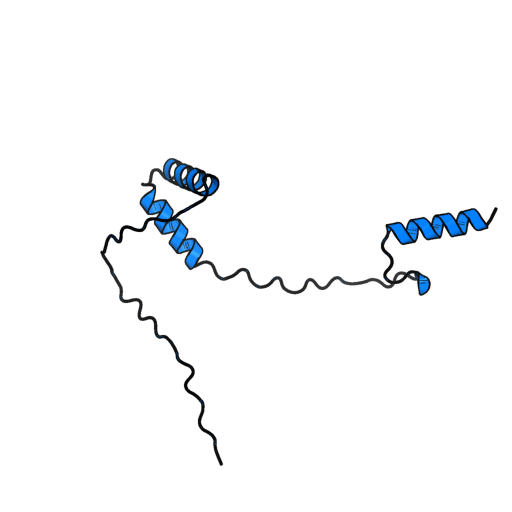 25.200 -6.754 -40.956 1.00 65.44 81 LYS A N 1
ATOM 644 C CA . LYS A 1 81 ? 26.439 -6.001 -41.208 1.00 65.44 81 LYS A CA 1
ATOM 645 C C . LYS A 1 81 ? 26.770 -5.171 -39.962 1.00 65.44 81 LYS A C 1
ATOM 647 O O . LYS A 1 81 ? 25.877 -4.676 -39.277 1.00 65.44 81 LYS A O 1
ATOM 652 N N . LEU A 1 82 ? 28.061 -4.994 -39.680 1.00 64.31 82 LEU A N 1
ATOM 653 C CA . LEU A 1 82 ? 28.532 -4.313 -38.466 1.00 64.31 82 LEU A CA 1
ATOM 654 C C . LEU A 1 82 ? 27.945 -2.896 -38.306 1.00 64.31 82 LEU A C 1
ATOM 656 O O . LEU A 1 82 ? 27.694 -2.476 -37.181 1.00 64.31 82 LEU A O 1
ATOM 660 N N . ALA A 1 83 ? 27.666 -2.217 -39.426 1.00 65.44 83 ALA A N 1
ATOM 661 C CA . ALA A 1 83 ? 27.053 -0.888 -39.494 1.00 65.44 83 ALA A CA 1
ATOM 662 C C . ALA A 1 83 ? 25.638 -0.797 -38.886 1.00 65.44 83 ALA A C 1
ATOM 664 O O . ALA A 1 83 ? 25.169 0.300 -38.610 1.00 65.44 83 ALA A O 1
ATOM 665 N N . TYR A 1 84 ? 24.975 -1.934 -38.660 1.00 63.91 84 TYR A N 1
ATOM 666 C CA . TYR A 1 84 ? 23.597 -2.011 -38.168 1.00 63.91 84 TYR A CA 1
ATOM 667 C C . TYR A 1 84 ? 23.496 -2.393 -36.683 1.00 63.91 84 TYR A C 1
ATOM 669 O O . TYR A 1 84 ? 22.400 -2.513 -36.135 1.00 63.91 84 TYR A O 1
ATOM 677 N N . ARG A 1 85 ? 24.629 -2.625 -36.006 1.00 67.00 85 ARG A N 1
ATOM 678 C CA . ARG A 1 85 ? 24.635 -2.989 -34.583 1.00 67.00 85 ARG A CA 1
ATOM 679 C C . ARG A 1 85 ? 24.268 -1.783 -33.720 1.00 67.00 85 ARG A C 1
ATOM 681 O O . ARG A 1 85 ? 24.902 -0.742 -33.819 1.00 67.00 85 ARG A O 1
ATOM 688 N N . GLY A 1 86 ? 23.295 -1.961 -32.827 1.00 69.81 86 GLY A N 1
ATOM 689 C CA . GLY A 1 86 ? 22.865 -0.918 -31.889 1.00 69.81 86 GLY A CA 1
ATOM 690 C C . GLY A 1 86 ? 21.885 0.102 -32.476 1.00 69.81 86 GLY A C 1
ATOM 691 O O . GLY A 1 86 ? 21.539 1.057 -31.787 1.00 69.81 86 GLY A O 1
ATOM 692 N N . LEU A 1 87 ? 21.419 -0.100 -33.712 1.00 71.38 87 LEU A N 1
ATOM 693 C CA . LEU A 1 87 ? 20.327 0.684 -34.280 1.00 71.38 87 LEU A CA 1
ATOM 694 C C . LEU A 1 87 ? 18.981 0.186 -33.755 1.00 71.38 87 LEU A C 1
ATOM 696 O O . LEU A 1 87 ? 18.771 -1.012 -33.554 1.00 71.38 87 LEU A O 1
ATOM 700 N N . SER A 1 88 ? 18.060 1.123 -33.549 1.00 75.50 88 SER A N 1
ATOM 701 C CA . SER A 1 88 ? 16.660 0.789 -33.303 1.00 75.50 88 SER A CA 1
ATOM 702 C C . SER A 1 88 ? 16.028 0.177 -34.555 1.00 75.50 88 SER A C 1
ATOM 704 O O . SER A 1 88 ? 16.476 0.414 -35.678 1.00 75.50 88 SER A O 1
ATOM 706 N N . MET A 1 89 ? 14.947 -0.582 -34.367 1.00 73.06 89 MET A N 1
ATOM 707 C CA . MET A 1 89 ? 14.246 -1.224 -35.480 1.00 73.06 89 MET A CA 1
ATOM 708 C C . MET A 1 89 ? 13.787 -0.209 -36.538 1.00 73.06 89 MET A C 1
ATOM 710 O O . MET A 1 89 ? 13.901 -0.475 -37.728 1.00 73.06 89 MET A O 1
ATOM 714 N N . ASN A 1 90 ? 13.346 0.979 -36.116 1.00 75.62 90 ASN A N 1
ATOM 715 C CA . ASN A 1 90 ? 12.909 2.035 -37.031 1.00 75.62 90 ASN A CA 1
ATOM 716 C C . ASN A 1 90 ? 14.059 2.521 -37.928 1.00 75.62 90 ASN A C 1
ATOM 718 O O . ASN A 1 90 ? 13.892 2.629 -39.133 1.00 75.62 90 ASN A O 1
ATOM 722 N N . GLN A 1 91 ? 15.255 2.701 -37.363 1.00 77.38 91 GLN A N 1
ATOM 723 C CA . GLN A 1 91 ? 16.438 3.123 -38.123 1.00 77.38 91 GLN A CA 1
ATOM 724 C C . GLN A 1 91 ? 16.913 2.055 -39.117 1.00 77.38 91 GLN A C 1
ATOM 726 O O . GLN A 1 91 ? 17.471 2.388 -40.161 1.00 77.38 91 GLN A O 1
ATOM 731 N N . LEU A 1 92 ? 16.697 0.773 -38.802 1.00 77.25 92 LEU A N 1
ATOM 732 C CA . LEU A 1 92 ? 16.967 -0.314 -39.744 1.00 77.25 92 LEU A CA 1
ATOM 733 C C . LEU A 1 92 ? 15.998 -0.281 -40.926 1.00 77.25 92 LEU A C 1
ATOM 735 O O . LEU A 1 92 ? 16.432 -0.485 -42.057 1.00 77.25 92 LEU A O 1
ATOM 739 N N . TYR A 1 93 ? 14.715 0.002 -40.683 1.00 77.25 93 TYR A N 1
ATOM 740 C CA . TYR A 1 93 ? 13.733 0.157 -41.758 1.00 77.25 93 TYR A CA 1
ATOM 741 C C . TYR A 1 93 ? 14.089 1.317 -42.692 1.00 77.25 93 TYR A C 1
ATOM 743 O O . TYR A 1 93 ? 14.136 1.109 -43.903 1.00 77.25 93 TYR A O 1
ATOM 751 N N . ASP A 1 94 ? 14.445 2.479 -42.139 1.00 80.00 94 ASP A N 1
ATOM 752 C CA . ASP A 1 94 ? 14.833 3.654 -42.930 1.00 80.00 94 ASP A CA 1
ATOM 753 C C . ASP A 1 94 ? 16.035 3.361 -43.849 1.00 80.00 94 ASP A C 1
ATOM 755 O O . ASP A 1 94 ? 16.089 3.798 -44.999 1.00 80.00 94 ASP A O 1
ATOM 759 N N . GLN A 1 95 ? 17.013 2.587 -43.364 1.00 70.56 95 GLN A N 1
ATOM 760 C CA . GLN A 1 95 ? 18.192 2.217 -44.152 1.00 70.56 95 GLN A CA 1
ATOM 761 C C . GLN A 1 95 ? 17.891 1.194 -45.247 1.00 70.56 95 GLN A C 1
ATOM 763 O O . GLN A 1 95 ? 18.454 1.302 -46.336 1.00 70.56 95 GLN A O 1
ATOM 768 N N . ILE A 1 96 ? 17.014 0.224 -44.982 1.00 76.50 96 ILE A N 1
ATOM 769 C CA . ILE A 1 96 ? 16.583 -0.748 -45.994 1.00 76.50 96 ILE A CA 1
ATOM 770 C C . ILE A 1 96 ? 15.839 -0.027 -47.124 1.00 76.50 96 ILE A C 1
ATOM 772 O O . ILE A 1 96 ? 16.092 -0.306 -48.294 1.00 76.50 96 ILE A O 1
ATOM 776 N N . GLU A 1 97 ? 14.977 0.934 -46.791 1.00 74.81 97 GLU A N 1
ATOM 777 C CA . GLU A 1 97 ? 14.250 1.733 -47.782 1.00 74.81 97 GLU A CA 1
ATOM 778 C C . GLU A 1 97 ? 15.191 2.630 -48.603 1.00 74.81 97 GLU A C 1
ATOM 780 O O . GLU A 1 97 ? 15.066 2.714 -49.826 1.00 74.81 97 GLU A O 1
ATOM 785 N N . ALA A 1 98 ? 16.208 3.219 -47.966 1.00 74.75 98 ALA A N 1
ATOM 786 C CA . ALA A 1 98 ? 17.231 3.998 -48.659 1.00 74.75 98 ALA A CA 1
ATOM 787 C C . ALA A 1 98 ? 18.126 3.149 -49.591 1.00 74.75 98 ALA A C 1
ATOM 789 O O . ALA A 1 98 ? 18.467 3.601 -50.687 1.00 74.75 98 ALA A O 1
ATOM 790 N N . GLU A 1 99 ? 18.507 1.925 -49.193 1.00 68.44 99 GLU A N 1
ATOM 791 C CA . GLU A 1 99 ? 19.293 1.005 -50.036 1.00 68.44 99 GLU A CA 1
ATOM 792 C C . GLU A 1 99 ? 18.487 0.475 -51.240 1.00 68.44 99 GLU A C 1
ATOM 794 O O . GLU A 1 99 ? 19.068 0.265 -52.308 1.00 68.44 99 GLU A O 1
ATOM 799 N N . ASP A 1 100 ? 17.169 0.283 -51.103 1.00 67.88 100 ASP A N 1
ATOM 800 C CA . ASP A 1 100 ? 16.290 -0.131 -52.210 1.00 67.88 100 ASP A CA 1
ATOM 801 C C . ASP A 1 100 ? 16.028 1.025 -53.193 1.00 67.88 100 ASP A C 1
ATOM 803 O O . ASP A 1 100 ? 16.087 0.847 -54.413 1.00 67.88 100 ASP A O 1
ATOM 807 N N . ALA A 1 101 ? 15.851 2.246 -52.676 1.00 61.22 101 ALA A N 1
ATOM 808 C CA . ALA A 1 101 ? 15.663 3.451 -53.483 1.00 61.22 101 ALA A CA 1
ATOM 809 C C . ALA A 1 101 ? 16.897 3.818 -54.330 1.00 61.22 101 ALA A C 1
ATOM 811 O O . ALA A 1 101 ? 16.749 4.356 -55.424 1.00 61.22 101 ALA A O 1
ATOM 812 N N . GLY A 1 102 ? 18.109 3.502 -53.861 1.00 57.59 102 GLY A N 1
ATOM 813 C CA . GLY A 1 102 ? 19.360 3.745 -54.591 1.00 57.59 102 GLY A CA 1
ATOM 814 C C . GLY A 1 102 ? 19.668 2.740 -55.709 1.00 57.59 102 GLY A C 1
ATOM 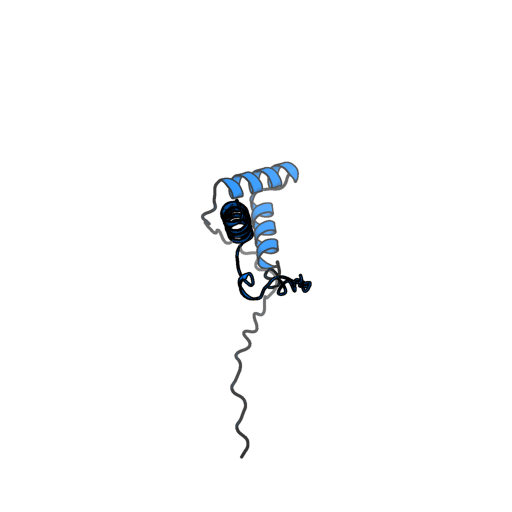815 O O . GLY A 1 102 ? 20.704 2.862 -56.363 1.00 57.59 102 GLY A O 1
ATOM 816 N N . LYS A 1 103 ? 18.814 1.728 -55.913 1.00 56.31 103 LYS A N 1
ATOM 817 C CA . LYS A 1 103 ? 19.028 0.630 -56.871 1.00 56.31 103 LYS A CA 1
ATOM 818 C C . LYS A 1 103 ? 18.126 0.689 -58.112 1.00 56.31 103 LYS A C 1
ATOM 820 O O . LYS A 1 103 ? 18.123 -0.269 -58.888 1.00 56.31 103 LYS A O 1
ATOM 825 N N . ARG A 1 104 ? 17.382 1.785 -58.294 1.00 46.53 104 ARG A N 1
ATOM 826 C CA . ARG A 1 104 ? 16.590 2.094 -59.495 1.00 46.53 104 ARG A CA 1
ATOM 827 C C . ARG A 1 104 ? 17.236 3.187 -60.333 1.00 46.53 104 ARG A C 1
ATOM 829 O O . ARG A 1 104 ? 17.753 4.152 -59.735 1.00 46.53 104 ARG A O 1
#

Foldseek 3Di:
DDDDDDDPDDPPPPPDDDDPDPDDDDDDDDPVVVVVLVVVCVVVVHDSVVSVVVVVVCVVPDDDPDPPDPDDDDDDDDVDDPVCPPDDPVVVVVVVVVVVVVPD

pLDDT: mean 72.92, std 18.67, range [30.64, 96.81]

Radius of gyration: 29.76 Å; chains: 1; bounding box: 68×26×85 Å

Sequence (104 aa):
MAREPVPTGSVDLIFDLHHDADVRTTINISDAILSELRERARQRRRPFREILQETIQLGLSAPPPSCEQPVRIETYRVGIKLAYRGLSMNQLYDQIEAEDAGKR

Secondary structure (DSSP, 8-state):
-PPPPP----------S-------------HHHHHHHHHHHHHHT--HHHHHHHHHHHHHHSPPPP------PPPP-----GGGTT--HHHHHHHHHHHHHTT-